Protein AF-A0A5N6AWB4-F1 (afdb_monomer)

Radius of gyration: 14.85 Å; Cα contacts (8 Å, |Δi|>4): 43; chains: 1; bounding box: 47×27×30 Å

Nearest PDB structures (foldseek):
  6m53-assembly1_A-2  TM=8.488E-01  e=1.468E-01  Fusarium oxysporum
  2dvt-assembly1_C  TM=9.176E-01  e=2.957E-01  Rhizobium sp. MTP-10005
  2dvu-assembly1_C  TM=9.143E-01  e=2.957E-01  Rhizobium sp. MTP-10005
  2dvu-assembly1_B  TM=9.141E-01  e=4.503E-01  Rhizobium sp. MTP-10005
  4qro-assembly1_A  TM=8.381E-01  e=4.198E-01  Polaromonas sp. JS666

Solvent-accessible surface area (backbone atoms only — not comparable to full-atom values): 3844 Å² total; per-residue (Å²): 97,56,82,56,89,34,32,80,76,39,67,65,77,51,57,72,87,85,32,49,60,68,60,44,50,61,57,56,68,73,48,95,63,47,80,85,36,48,56,24,27,71,41,51,34,49,32,65,75,69,64,67,57,87,72,81,76,78,77,85,124

Secondary structure (DSSP, 8-state):
-TTTTTTTT------TTTS-HHHHHHHHTTS---TTTHHIIIIIHHHHHTT-S--------

Structure (mmCIF, N/CA/C/O backbone):
data_AF-A0A5N6AWB4-F1
#
_entry.id   AF-A0A5N6AWB4-F1
#
loop_
_atom_site.group_PDB
_atom_site.id
_atom_site.type_symbol
_atom_site.label_atom_id
_atom_site.label_alt_id
_atom_site.label_comp_id
_atom_site.label_asym_id
_atom_site.label_entity_id
_atom_site.label_seq_id
_atom_site.pdbx_PDB_ins_code
_atom_site.Cartn_x
_atom_site.Cartn_y
_atom_site.Cartn_z
_atom_site.occupancy
_atom_site.B_iso_or_equiv
_atom_site.auth_seq_id
_atom_site.auth_comp_id
_atom_site.auth_asym_id
_atom_site.auth_atom_id
_atom_site.pdbx_PDB_model_num
ATOM 1 N N . TYR A 1 1 ? 5.292 -1.913 9.676 1.00 84.31 1 TYR A N 1
ATOM 2 C CA . TYR A 1 1 ? 4.251 -0.935 10.074 1.00 84.31 1 TYR A CA 1
ATOM 3 C C . TYR A 1 1 ? 2.949 -1.028 9.291 1.00 84.31 1 TYR A C 1
ATOM 5 O O . TYR A 1 1 ? 1.916 -0.683 9.856 1.00 84.31 1 TYR A O 1
ATOM 13 N N . ALA A 1 2 ? 2.955 -1.499 8.035 1.00 89.19 2 ALA A N 1
ATOM 14 C CA . ALA A 1 2 ? 1.719 -1.701 7.272 1.00 89.19 2 ALA A CA 1
ATOM 15 C C . ALA A 1 2 ? 0.711 -2.607 8.011 1.00 89.19 2 ALA A C 1
ATOM 17 O O . ALA A 1 2 ? -0.467 -2.292 8.057 1.00 89.19 2 ALA A O 1
ATOM 18 N N . ASN A 1 3 ? 1.185 -3.643 8.716 1.00 92.94 3 ASN A N 1
ATOM 19 C CA . ASN A 1 3 ? 0.349 -4.511 9.560 1.00 92.94 3 ASN A CA 1
ATOM 20 C C . ASN A 1 3 ? -0.164 -3.883 10.871 1.00 92.94 3 ASN A C 1
ATOM 22 O O . ASN A 1 3 ? -0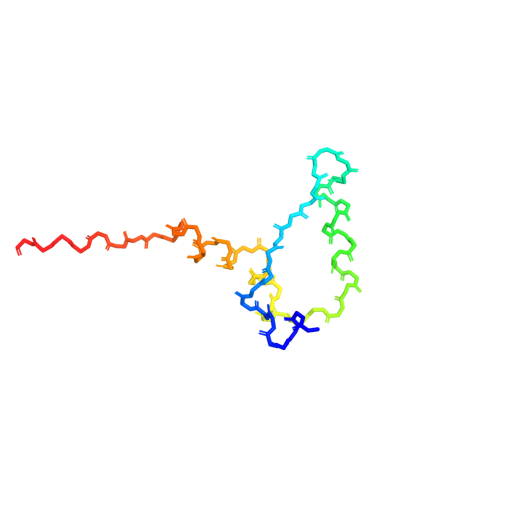.877 -4.544 11.626 1.00 92.94 3 ASN A O 1
ATOM 26 N N . THR A 1 4 ? 0.244 -2.657 11.202 1.00 93.12 4 THR A N 1
ATOM 27 C CA . THR A 1 4 ? -0.047 -2.025 12.496 1.00 93.12 4 THR A CA 1
ATOM 28 C C . THR A 1 4 ? -0.600 -0.614 12.303 1.00 93.12 4 THR A C 1
ATOM 30 O O . THR A 1 4 ? -1.714 -0.456 11.807 1.00 93.12 4 THR A O 1
ATOM 33 N N . LEU A 1 5 ? 0.157 0.414 12.688 1.00 94.94 5 LEU A N 1
ATOM 34 C CA . LEU A 1 5 ? -0.284 1.810 12.725 1.00 94.94 5 LEU A CA 1
ATOM 35 C C . LEU A 1 5 ? -0.592 2.375 11.333 1.00 94.94 5 LEU A C 1
ATOM 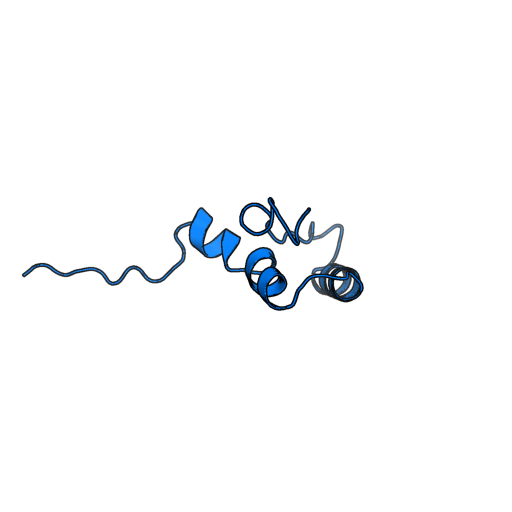37 O O . LEU A 1 5 ? -1.436 3.255 11.204 1.00 94.94 5 LEU A O 1
ATOM 41 N N . LEU A 1 6 ? 0.065 1.865 10.287 1.00 95.69 6 LEU A N 1
ATOM 42 C CA . LEU A 1 6 ? -0.058 2.407 8.930 1.00 95.69 6 LEU A CA 1
ATOM 4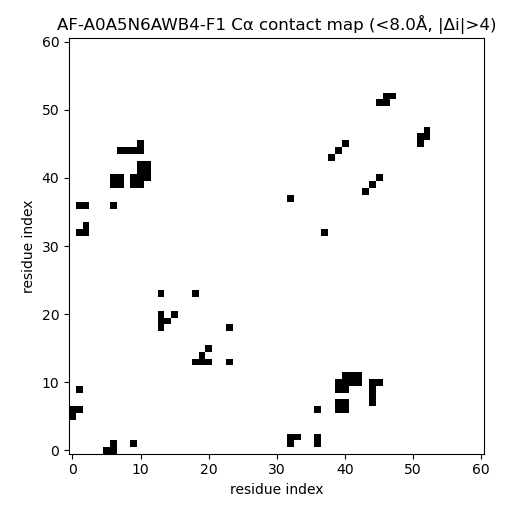3 C C . LEU A 1 6 ? -1.064 1.657 8.050 1.00 95.69 6 LEU A C 1
ATOM 45 O O . LEU A 1 6 ? -1.193 1.985 6.874 1.00 95.69 6 LEU A O 1
ATOM 49 N N . LYS A 1 7 ? -1.809 0.688 8.591 1.00 95.56 7 LYS A N 1
ATOM 50 C CA . LYS A 1 7 ? -2.736 -0.149 7.807 1.00 95.56 7 LYS A CA 1
ATOM 51 C C . LYS A 1 7 ? -3.764 0.643 6.986 1.00 95.56 7 LYS A C 1
ATOM 53 O O . LYS A 1 7 ? -4.155 0.198 5.915 1.00 95.56 7 LYS A O 1
ATOM 58 N N . ASP A 1 8 ? -4.160 1.827 7.459 1.00 96.44 8 ASP A N 1
ATOM 59 C CA . ASP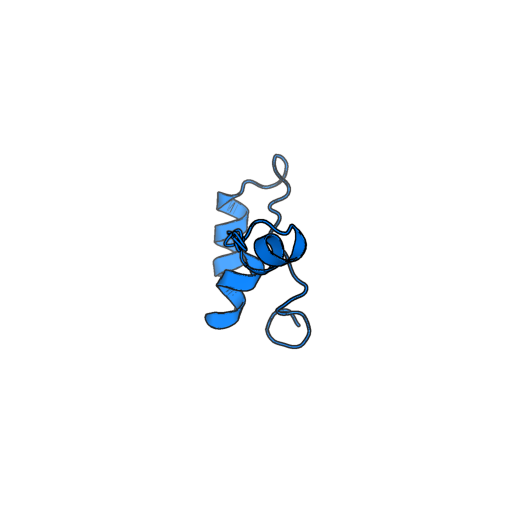 A 1 8 ? -5.147 2.703 6.805 1.00 96.44 8 ASP A CA 1
ATOM 60 C C . ASP A 1 8 ? -4.504 3.893 6.050 1.00 96.44 8 ASP A C 1
ATOM 62 O O . ASP A 1 8 ? -5.187 4.827 5.619 1.00 96.44 8 ASP A O 1
ATOM 66 N N . LYS A 1 9 ? -3.170 3.907 5.934 1.00 96.19 9 LYS A N 1
ATOM 67 C CA . LYS A 1 9 ? -2.374 5.007 5.356 1.00 96.19 9 LYS A CA 1
ATOM 68 C C . LYS A 1 9 ? -1.423 4.544 4.246 1.00 96.19 9 LYS A C 1
ATOM 70 O O . LYS A 1 9 ? -0.604 5.330 3.787 1.00 96.19 9 LYS A O 1
ATOM 75 N N . VAL A 1 10 ? -1.530 3.287 3.821 1.00 96.88 10 VAL A N 1
ATOM 76 C CA . VAL A 1 10 ? -0.725 2.697 2.743 1.00 96.88 10 VAL A CA 1
ATOM 77 C C . VAL A 1 10 ? -1.627 2.402 1.548 1.00 96.88 10 VAL A C 1
ATOM 79 O O . VAL A 1 10 ? -2.724 1.868 1.719 1.00 96.88 10 VAL A O 1
ATOM 82 N N . LEU A 1 11 ? -1.158 2.754 0.352 1.00 97.31 11 LEU A N 1
ATOM 83 C CA . LEU A 1 11 ? -1.860 2.582 -0.919 1.00 97.31 11 LEU A CA 1
ATOM 84 C C . LEU A 1 11 ? -1.005 1.744 -1.869 1.00 97.31 11 LEU A C 1
ATOM 86 O O . LEU A 1 11 ? 0.219 1.868 -1.874 1.00 97.31 11 LEU A O 1
ATOM 90 N N . PHE A 1 12 ? -1.655 0.919 -2.681 1.00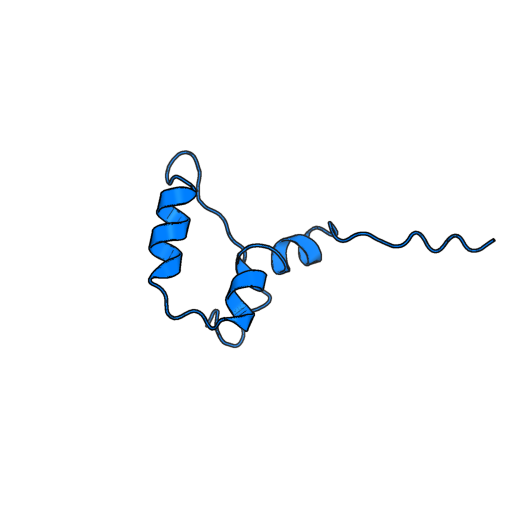 96.81 12 PHE A N 1
ATOM 91 C CA . PHE A 1 12 ? -1.034 0.259 -3.821 1.00 96.81 12 PHE A CA 1
ATOM 92 C C . PHE A 1 12 ? -0.626 1.273 -4.900 1.00 96.81 12 PHE A C 1
ATOM 94 O O . PHE A 1 12 ? -1.376 2.196 -5.220 1.00 96.81 12 PHE A O 1
ATOM 101 N N . GLY A 1 13 ? 0.549 1.052 -5.490 1.00 96.00 13 GLY A N 1
ATOM 102 C CA . GLY A 1 13 ? 1.033 1.742 -6.680 1.00 96.00 13 GLY A CA 1
ATOM 103 C C . GLY A 1 13 ? 2.158 0.929 -7.310 1.00 96.00 13 GLY A C 1
ATOM 104 O O . GLY A 1 13 ? 3.163 0.672 -6.650 1.00 96.00 13 GLY A O 1
ATOM 105 N N . SER A 1 14 ? 1.975 0.485 -8.557 1.00 96.38 14 SER A N 1
ATOM 106 C CA . SER A 1 14 ? 2.939 -0.407 -9.208 1.00 96.38 14 SER A CA 1
ATOM 107 C C . SER A 1 14 ? 4.165 0.307 -9.756 1.00 96.38 14 SER A C 1
ATOM 109 O O . SER A 1 14 ? 5.179 -0.350 -9.879 1.00 96.38 14 SER A O 1
ATOM 111 N N . ASP A 1 15 ? 4.081 1.603 -10.075 1.00 94.50 15 ASP A N 1
ATOM 112 C CA . ASP A 1 15 ? 5.092 2.356 -10.842 1.00 94.50 15 ASP A CA 1
ATOM 113 C C . ASP A 1 15 ? 5.210 1.910 -12.317 1.00 94.50 15 ASP A C 1
ATOM 115 O O . ASP A 1 15 ? 6.289 1.713 -12.870 1.00 94.50 15 ASP A O 1
ATOM 119 N N . TYR A 1 16 ? 4.067 1.702 -12.980 1.00 93.06 16 TYR A N 1
ATOM 120 C CA . TYR A 1 16 ? 4.037 1.387 -14.412 1.00 93.06 16 TYR A CA 1
ATOM 121 C C . TYR A 1 16 ? 4.410 2.628 -15.254 1.00 93.06 16 TYR A C 1
ATOM 123 O O . TYR A 1 16 ? 3.852 3.698 -15.001 1.00 93.06 16 TYR A O 1
ATOM 131 N N . PRO A 1 17 ? 5.290 2.518 -16.276 1.00 95.31 17 PRO A N 1
ATOM 132 C CA . PRO A 1 17 ? 5.765 1.286 -16.924 1.00 95.31 17 PRO A CA 1
ATOM 133 C C . PRO A 1 17 ? 7.053 0.672 -16.356 1.00 95.31 17 PRO A C 1
ATOM 135 O O . PRO A 1 17 ? 7.483 -0.368 -16.850 1.00 95.31 17 PRO A O 1
ATOM 138 N N . VAL A 1 18 ? 7.676 1.284 -15.347 1.00 96.88 18 VAL A N 1
ATOM 139 C CA . VAL A 1 18 ? 8.966 0.838 -14.790 1.00 96.88 18 VAL A CA 1
ATOM 140 C C . VAL A 1 18 ? 8.840 -0.529 -14.106 1.00 96.88 18 VAL A C 1
ATOM 142 O O . VAL A 1 18 ? 9.692 -1.400 -14.287 1.00 96.88 18 VAL A O 1
ATOM 145 N N . ILE A 1 19 ? 7.753 -0.753 -13.366 1.00 96.31 19 ILE A N 1
ATOM 146 C CA . ILE A 1 19 ? 7.405 -2.045 -12.768 1.00 96.31 19 ILE A CA 1
ATOM 147 C C . ILE A 1 19 ? 5.984 -2.423 -13.203 1.00 96.31 19 ILE A C 1
ATOM 149 O O . ILE A 1 19 ? 5.021 -1.665 -13.046 1.00 96.31 19 ILE A O 1
ATOM 153 N N . THR A 1 20 ? 5.844 -3.623 -13.773 1.00 97.00 20 THR A N 1
ATOM 154 C CA . THR A 1 20 ? 4.540 -4.128 -14.213 1.00 97.00 20 THR A CA 1
ATOM 155 C C . THR A 1 20 ? 3.650 -4.468 -13.013 1.00 97.00 20 THR A C 1
ATOM 157 O O . THR A 1 20 ? 4.159 -4.943 -11.992 1.00 97.00 20 THR A O 1
ATOM 160 N N . PRO A 1 21 ? 2.320 -4.276 -13.118 1.00 95.94 21 PRO A N 1
ATOM 161 C CA . PRO A 1 21 ? 1.392 -4.638 -12.048 1.00 95.94 21 PRO A CA 1
ATOM 162 C C . PRO A 1 21 ? 1.539 -6.094 -11.592 1.00 95.94 21 PRO A C 1
ATOM 164 O O . PRO A 1 21 ? 1.618 -6.345 -10.394 1.00 95.94 21 PRO A O 1
ATOM 167 N N . ASP A 1 22 ? 1.669 -7.034 -12.532 1.00 96.75 22 ASP A N 1
ATOM 168 C CA . ASP A 1 22 ? 1.804 -8.463 -12.226 1.00 96.75 22 ASP A CA 1
ATOM 169 C C . ASP A 1 22 ? 3.069 -8.767 -11.420 1.00 96.75 22 ASP A C 1
ATOM 171 O O . ASP A 1 22 ? 3.022 -9.509 -10.439 1.00 96.75 22 ASP A O 1
ATOM 175 N N . ARG A 1 23 ? 4.204 -8.154 -11.789 1.00 96.88 23 ARG A N 1
ATOM 176 C CA . ARG A 1 23 ? 5.459 -8.307 -11.044 1.00 96.88 23 ARG A CA 1
ATOM 177 C C . ARG A 1 23 ? 5.331 -7.733 -9.637 1.00 96.88 23 ARG A C 1
ATOM 179 O O . ARG A 1 23 ? 5.746 -8.386 -8.684 1.00 96.88 23 ARG A O 1
ATOM 186 N N . TRP A 1 24 ? 4.750 -6.539 -9.503 1.00 96.75 24 TRP A N 1
ATOM 187 C CA . TRP A 1 24 ? 4.540 -5.919 -8.195 1.00 96.75 24 TRP A CA 1
ATOM 188 C C . TRP A 1 24 ? 3.670 -6.803 -7.299 1.00 96.75 24 TRP A C 1
ATOM 190 O O . TRP A 1 24 ? 4.019 -7.034 -6.145 1.00 96.75 24 TRP A O 1
ATOM 200 N N . LEU A 1 25 ? 2.562 -7.332 -7.835 1.00 96.62 25 LEU A N 1
ATOM 201 C CA . LEU A 1 25 ? 1.652 -8.212 -7.098 1.00 96.62 25 LEU A CA 1
ATOM 202 C C . LEU A 1 25 ? 2.352 -9.502 -6.663 1.00 96.62 25 LEU A C 1
ATOM 204 O O . LEU A 1 25 ? 2.245 -9.882 -5.500 1.00 96.62 25 LEU A O 1
ATOM 208 N N . ALA A 1 26 ? 3.136 -10.119 -7.550 1.00 97.25 26 ALA A N 1
ATOM 209 C CA . ALA A 1 26 ? 3.912 -11.312 -7.223 1.00 97.25 26 ALA A CA 1
ATOM 210 C C . ALA A 1 26 ? 4.954 -11.065 -6.116 1.00 97.25 26 ALA A C 1
ATOM 212 O O . ALA A 1 26 ? 5.209 -11.948 -5.298 1.00 97.25 26 ALA A O 1
ATOM 213 N N . ASP A 1 27 ? 5.569 -9.881 -6.071 1.00 96.25 27 ASP A N 1
ATOM 214 C CA . ASP A 1 27 ? 6.505 -9.515 -5.004 1.00 96.25 27 ASP A CA 1
ATOM 215 C C . ASP A 1 27 ? 5.779 -9.153 -3.699 1.00 96.25 27 ASP A C 1
ATOM 217 O O . ASP A 1 27 ? 6.230 -9.528 -2.616 1.00 96.25 27 ASP A O 1
ATOM 221 N N . PHE A 1 28 ? 4.617 -8.507 -3.788 1.00 96.06 28 PHE A N 1
ATOM 222 C CA . PHE A 1 28 ? 3.758 -8.211 -2.644 1.00 96.06 28 PHE A CA 1
ATOM 223 C C . PHE A 1 28 ? 3.213 -9.480 -1.970 1.00 96.06 28 PHE A C 1
ATOM 225 O O . PHE A 1 28 ? 3.090 -9.514 -0.747 1.00 96.06 28 PHE A O 1
ATOM 232 N N . ASP A 1 29 ? 2.950 -10.544 -2.733 1.00 95.81 29 ASP A N 1
ATOM 233 C CA . ASP A 1 29 ? 2.485 -11.845 -2.222 1.00 95.81 29 ASP A CA 1
ATOM 234 C C . ASP A 1 29 ? 3.495 -12.562 -1.333 1.00 95.81 29 ASP A C 1
ATOM 236 O O . ASP A 1 29 ? 3.113 -13.375 -0.494 1.00 95.81 29 ASP A O 1
ATOM 240 N N . LYS A 1 30 ? 4.779 -12.240 -1.484 1.00 97.06 30 LYS A N 1
ATOM 241 C CA . LYS A 1 30 ? 5.854 -12.806 -0.663 1.00 97.06 30 LYS A CA 1
ATOM 242 C C . LYS A 1 30 ? 5.983 -12.103 0.691 1.00 97.06 30 LYS A C 1
ATOM 244 O O . LYS A 1 30 ? 6.713 -12.583 1.553 1.00 97.06 30 LYS A O 1
ATOM 249 N N . LEU A 1 31 ? 5.326 -10.956 0.879 1.00 95.25 31 LEU A N 1
ATOM 250 C CA . LEU A 1 31 ? 5.361 -10.211 2.134 1.00 95.25 31 LEU A CA 1
ATOM 251 C C . LEU A 1 31 ? 4.388 -10.819 3.147 1.00 95.25 31 LEU A C 1
ATOM 253 O O . LEU A 1 31 ? 3.252 -11.157 2.819 1.00 95.25 31 LEU A O 1
ATOM 257 N N . GLU A 1 32 ? 4.790 -10.853 4.416 1.00 96.19 32 GLU A N 1
ATOM 258 C CA . GLU A 1 32 ? 3.938 -11.288 5.530 1.00 96.19 32 GLU A CA 1
ATOM 259 C C . GLU A 1 32 ? 2.896 -10.214 5.895 1.00 96.19 32 GLU A C 1
ATOM 261 O O . GLU A 1 32 ? 2.915 -9.616 6.973 1.00 96.19 32 GLU A O 1
ATOM 266 N N . ILE A 1 33 ? 1.987 -9.908 4.970 1.00 97.06 33 ILE A N 1
ATOM 267 C CA . ILE A 1 33 ? 0.868 -8.989 5.187 1.00 97.06 33 ILE A CA 1
ATOM 268 C C . ILE A 1 33 ? -0.309 -9.764 5.764 1.00 97.06 33 ILE A C 1
ATOM 270 O O . ILE A 1 33 ? -0.730 -10.784 5.220 1.00 97.06 33 ILE A O 1
ATOM 274 N N . LYS A 1 34 ? -0.875 -9.258 6.863 1.00 97.00 34 LYS A N 1
ATOM 275 C CA . LYS A 1 34 ? -2.043 -9.888 7.480 1.00 97.00 34 LYS A CA 1
ATOM 276 C C . LYS A 1 34 ? -3.236 -9.896 6.506 1.00 97.00 34 LYS A C 1
ATOM 278 O O . LYS A 1 34 ? -3.444 -8.883 5.822 1.00 97.00 34 LYS A O 1
ATOM 283 N N . PRO A 1 35 ? -4.048 -10.970 6.458 1.00 96.44 35 PRO A N 1
ATOM 284 C CA . PRO A 1 35 ? -5.155 -11.094 5.507 1.00 96.44 35 PRO A CA 1
ATOM 285 C C . PRO A 1 35 ? -6.124 -9.904 5.515 1.00 96.44 35 PRO A C 1
ATOM 287 O O . PRO A 1 35 ? -6.573 -9.466 4.462 1.00 96.44 35 PRO A O 1
ATOM 290 N N . GLU A 1 36 ? -6.391 -9.325 6.685 1.00 95.69 36 GLU A N 1
ATOM 291 C CA . GLU A 1 36 ? -7.290 -8.182 6.870 1.00 95.69 36 GLU A CA 1
ATOM 292 C C . GLU A 1 36 ? -6.689 -6.826 6.458 1.00 95.69 36 GLU A C 1
ATOM 294 O O . GLU A 1 36 ? -7.409 -5.841 6.290 1.00 95.69 36 GLU A O 1
ATOM 299 N N . VAL A 1 37 ? -5.365 -6.746 6.306 1.00 97.44 37 VAL A N 1
ATOM 300 C CA . VAL A 1 37 ? -4.650 -5.527 5.888 1.00 97.44 37 VAL A CA 1
ATOM 301 C C . VAL A 1 37 ? -4.469 -5.498 4.374 1.00 97.44 37 VAL A C 1
ATOM 303 O O . VAL A 1 37 ? -4.492 -4.432 3.759 1.00 97.44 37 VAL A O 1
ATOM 306 N N . ARG A 1 38 ? -4.333 -6.671 3.758 1.00 97.12 38 ARG A N 1
ATOM 307 C CA . ARG A 1 38 ? -4.132 -6.829 2.320 1.00 97.12 38 ARG A CA 1
ATOM 308 C C . ARG A 1 38 ? -5.169 -6.089 1.445 1.00 97.12 38 ARG A C 1
ATOM 310 O O . ARG A 1 38 ? -4.734 -5.302 0.601 1.00 97.12 38 ARG A O 1
ATOM 317 N N . PRO A 1 39 ? -6.498 -6.247 1.627 1.00 97.44 39 PRO A N 1
ATOM 318 C CA . PRO A 1 39 ? -7.489 -5.534 0.811 1.00 97.44 39 PRO A CA 1
ATOM 319 C C . PRO A 1 39 ? -7.439 -4.012 1.010 1.00 97.44 39 PRO A C 1
ATOM 321 O O . PRO A 1 39 ? -7.644 -3.255 0.058 1.00 97.44 39 PRO A O 1
ATOM 324 N N . LYS A 1 40 ? -7.043 -3.548 2.205 1.00 97.75 40 LYS A N 1
ATOM 325 C CA . LYS A 1 40 ? -6.884 -2.118 2.488 1.00 97.75 40 LYS A CA 1
ATOM 326 C C . LYS A 1 40 ? -5.811 -1.478 1.628 1.00 97.75 40 LYS A C 1
ATOM 328 O O . LYS A 1 40 ? -6.045 -0.415 1.060 1.00 97.75 40 LYS A O 1
ATOM 333 N N . ILE A 1 41 ? -4.658 -2.138 1.523 1.00 97.12 41 ILE A N 1
ATOM 334 C CA . ILE A 1 41 ? -3.531 -1.670 0.710 1.00 97.12 41 ILE A CA 1
ATOM 335 C C . ILE A 1 41 ? -3.903 -1.696 -0.773 1.00 97.12 41 ILE A C 1
ATOM 337 O O . ILE A 1 41 ? -3.684 -0.708 -1.469 1.00 97.12 41 ILE A O 1
ATOM 341 N N . LEU A 1 42 ? -4.485 -2.802 -1.244 1.00 97.12 42 LEU A N 1
ATOM 342 C CA . LEU A 1 42 ? -4.782 -2.992 -2.665 1.00 97.12 42 LEU A CA 1
ATOM 343 C C . LEU A 1 42 ? -5.923 -2.104 -3.176 1.00 97.12 42 LEU A C 1
ATOM 345 O O . LEU A 1 42 ? -5.936 -1.771 -4.359 1.00 97.12 42 LEU A O 1
ATOM 349 N N . LYS A 1 43 ? -6.885 -1.728 -2.322 1.00 96.62 43 LYS A N 1
ATOM 350 C CA . LYS A 1 43 ? -8.084 -1.013 -2.777 1.00 96.62 43 LYS A CA 1
ATOM 351 C C . LYS A 1 43 ? -8.713 -0.093 -1.737 1.00 96.62 43 LYS A C 1
ATOM 353 O O . LYS A 1 43 ? -8.921 1.083 -2.034 1.00 96.62 43 LYS A O 1
ATOM 358 N N . ASP A 1 44 ? -9.052 -0.589 -0.547 1.00 97.38 44 ASP A N 1
ATOM 359 C CA . ASP A 1 44 ? -10.031 0.114 0.304 1.00 97.38 44 ASP A CA 1
ATOM 360 C C . ASP A 1 44 ? -9.532 1.480 0.786 1.00 97.38 44 ASP A C 1
ATOM 362 O O . ASP A 1 44 ? -10.303 2.439 0.874 1.00 97.38 44 ASP A O 1
ATOM 366 N N . ASN A 1 45 ? -8.225 1.611 1.039 1.00 97.81 45 ASN A N 1
ATOM 367 C CA . ASN A 1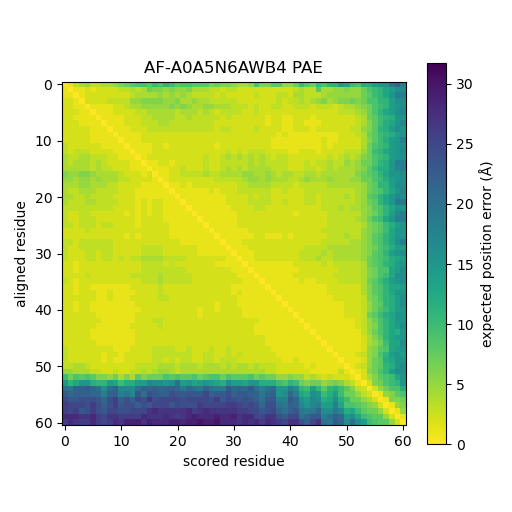 45 ? -7.637 2.894 1.409 1.00 97.81 45 ASN A CA 1
ATOM 368 C C . ASN A 1 45 ? -7.748 3.919 0.276 1.00 97.81 45 ASN A C 1
ATOM 370 O O . ASN A 1 45 ? -8.035 5.082 0.558 1.00 97.81 45 ASN A O 1
ATOM 374 N N . A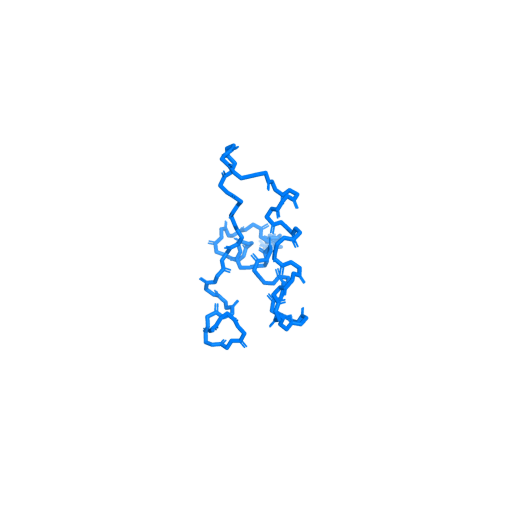LA A 1 46 ? -7.572 3.499 -0.981 1.00 97.81 46 ALA A N 1
ATOM 375 C CA . ALA A 1 46 ? -7.726 4.369 -2.144 1.00 97.81 46 ALA A CA 1
ATOM 376 C C . ALA A 1 46 ? -9.194 4.758 -2.338 1.00 97.81 46 ALA A C 1
ATOM 378 O O . ALA A 1 46 ? -9.495 5.934 -2.512 1.00 97.81 46 ALA A O 1
ATOM 379 N N . VAL A 1 47 ? -10.113 3.793 -2.218 1.00 97.44 47 VAL A N 1
ATOM 380 C CA . VAL A 1 47 ? -11.560 4.036 -2.321 1.00 97.44 47 VAL A CA 1
ATOM 381 C C . VAL A 1 47 ? -12.018 5.075 -1.300 1.00 97.44 47 VAL A C 1
ATOM 383 O O . VAL A 1 47 ? -12.711 6.023 -1.664 1.00 97.44 47 VAL A O 1
ATOM 386 N N . ARG A 1 48 ? -11.601 4.935 -0.036 1.00 95.69 48 ARG A N 1
ATOM 387 C CA . ARG A 1 48 ? -11.927 5.897 1.022 1.00 95.69 48 ARG A CA 1
ATOM 388 C C . ARG A 1 48 ? -11.269 7.254 0.788 1.00 95.69 48 ARG A C 1
ATOM 390 O O . ARG A 1 48 ? -11.931 8.272 0.948 1.00 95.69 48 ARG A O 1
ATOM 397 N N . LEU A 1 49 ? -9.973 7.280 0.465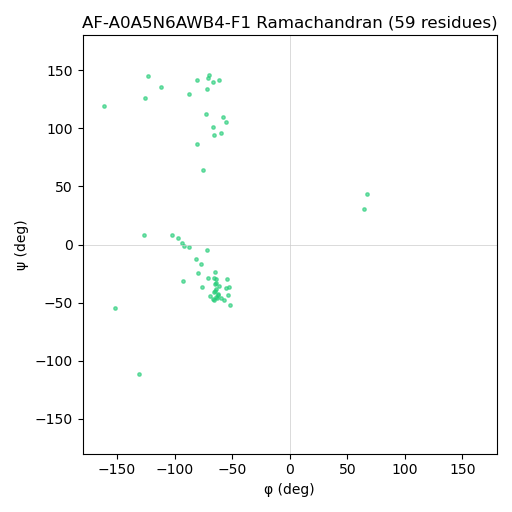 1.00 96.38 49 LEU A N 1
ATOM 398 C CA . LEU A 1 49 ? -9.225 8.530 0.297 1.00 96.38 49 LEU A CA 1
ATOM 399 C C . LEU A 1 49 ? -9.747 9.356 -0.883 1.00 96.38 49 LEU A C 1
ATOM 401 O O . LEU A 1 49 ? -9.827 10.574 -0.782 1.00 96.38 49 LEU A O 1
ATOM 405 N N . LEU A 1 50 ? -10.095 8.688 -1.980 1.00 96.31 50 LEU A N 1
ATOM 406 C CA . LEU A 1 50 ? -10.524 9.316 -3.226 1.00 96.31 50 LEU A CA 1
ATOM 407 C C . LEU A 1 50 ? -12.052 9.455 -3.335 1.00 96.31 50 LEU A C 1
ATOM 409 O O . LEU A 1 50 ? -12.543 9.926 -4.355 1.00 96.31 50 LEU A O 1
ATOM 413 N N . GLY A 1 51 ? -12.813 9.037 -2.316 1.00 94.88 51 GLY A N 1
ATOM 414 C CA . GLY A 1 51 ? -14.276 9.148 -2.311 1.00 94.88 51 GLY A CA 1
ATOM 415 C C . GLY A 1 51 ? -14.976 8.304 -3.384 1.00 94.88 51 GLY A C 1
ATOM 416 O O . GLY A 1 51 ? -16.035 8.686 -3.866 1.00 94.88 51 GLY A O 1
ATOM 417 N N . LEU A 1 52 ? -14.396 7.164 -3.771 1.00 94.75 52 LEU A N 1
ATOM 418 C CA . LEU A 1 52 ? -14.880 6.326 -4.882 1.00 94.75 52 LEU A CA 1
ATOM 419 C C . LEU A 1 52 ? -15.933 5.290 -4.463 1.00 94.75 52 LEU A C 1
ATOM 421 O O . LEU A 1 52 ? -16.405 4.514 -5.291 1.00 94.75 52 LEU A O 1
ATOM 425 N N . GLY A 1 53 ? -16.262 5.220 -3.172 1.00 87.88 53 GLY A N 1
ATOM 426 C CA . GLY A 1 53 ? -17.324 4.350 -2.676 1.00 87.88 53 GLY A CA 1
ATOM 427 C C . GLY A 1 53 ? -18.688 4.880 -3.103 1.00 87.88 53 GLY A C 1
ATOM 428 O O . GLY A 1 53 ? -18.899 6.093 -3.116 1.00 87.88 53 GLY A O 1
ATOM 429 N N . THR A 1 54 ? -19.615 3.981 -3.431 1.00 80.44 54 THR A N 1
ATOM 430 C CA . THR A 1 54 ? -20.994 4.332 -3.775 1.00 80.44 54 THR A CA 1
ATOM 431 C C . THR A 1 54 ? -21.601 5.151 -2.637 1.00 80.44 54 THR A C 1
ATOM 433 O O . THR A 1 54 ? -21.893 4.622 -1.569 1.00 80.44 54 THR A O 1
ATOM 436 N N . GLN A 1 55 ? -21.750 6.459 -2.843 1.00 64.25 55 GLN A N 1
ATOM 437 C CA . GLN A 1 55 ? -22.589 7.278 -1.982 1.00 64.25 55 GLN A CA 1
ATOM 438 C C . GLN A 1 55 ? -24.026 6.905 -2.340 1.00 64.25 55 GLN A C 1
ATOM 440 O O . GLN A 1 55 ? -24.468 7.182 -3.460 1.00 64.25 55 GLN A O 1
ATOM 445 N N . GLU A 1 56 ? -24.756 6.258 -1.431 1.00 62.56 56 GLU A N 1
ATOM 446 C CA . GLU A 1 56 ? -26.212 6.297 -1.518 1.00 62.56 56 GLU A CA 1
ATOM 447 C C . GLU A 1 56 ? -26.597 7.771 -1.470 1.00 62.56 56 GLU A C 1
ATOM 449 O O . GLU A 1 56 ? -26.404 8.462 -0.469 1.00 62.56 56 GLU A O 1
ATOM 454 N N . ARG A 1 57 ? -27.057 8.283 -2.611 1.00 63.44 57 ARG A N 1
ATOM 455 C CA . ARG A 1 57 ? -27.619 9.620 -2.715 1.00 63.44 57 ARG A CA 1
ATOM 456 C C . ARG A 1 57 ? -28.892 9.569 -1.878 1.00 63.44 57 ARG A C 1
ATOM 458 O O . ARG A 1 57 ? -29.920 9.099 -2.363 1.00 63.44 57 ARG A O 1
ATOM 465 N N . THR A 1 58 ? -28.808 9.964 -0.610 1.00 62.66 58 THR A N 1
ATOM 466 C CA . THR A 1 58 ? -29.980 10.172 0.236 1.00 62.66 58 THR A CA 1
ATOM 467 C C . THR A 1 58 ? -30.820 11.236 -0.451 1.00 62.66 58 THR A C 1
ATOM 469 O O . THR A 1 58 ? -30.548 12.434 -0.408 1.00 62.66 58 THR A O 1
ATOM 472 N N . THR A 1 59 ? -31.800 10.765 -1.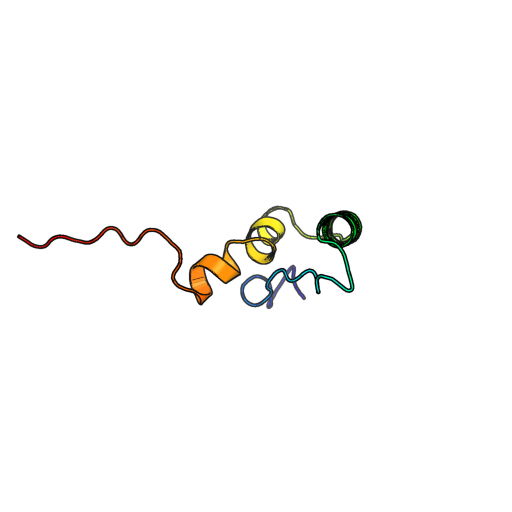213 1.00 58.19 59 THR A N 1
ATOM 473 C CA . THR A 1 59 ? -32.770 11.615 -1.879 1.00 58.19 59 THR A CA 1
ATOM 474 C C . THR A 1 59 ? -33.776 11.937 -0.790 1.00 58.19 59 THR A C 1
ATOM 476 O O . THR A 1 59 ? -34.722 11.189 -0.577 1.00 58.19 59 THR A O 1
ATOM 479 N N . ASN A 1 60 ? -33.490 12.980 -0.012 1.00 55.91 60 ASN A N 1
ATOM 480 C CA . ASN A 1 60 ? -34.485 13.569 0.870 1.00 55.91 60 ASN A CA 1
ATOM 481 C C . ASN A 1 60 ? -35.547 14.198 -0.041 1.00 55.91 60 ASN A C 1
ATOM 483 O O . ASN A 1 60 ? -35.296 15.246 -0.641 1.00 55.91 60 ASN A O 1
ATOM 487 N N . ALA A 1 61 ? -36.669 13.497 -0.194 1.00 49.81 61 ALA A N 1
ATOM 488 C CA . ALA A 1 61 ? -37.926 14.012 -0.719 1.00 49.81 61 ALA A CA 1
ATOM 489 C C . ALA A 1 61 ? -38.883 14.251 0.452 1.00 49.81 61 ALA A C 1
ATOM 491 O O . ALA A 1 61 ? -38.864 13.419 1.390 1.00 49.81 61 ALA A O 1
#

Sequence (61 aa):
YANTLLKDKVLFGSDYPVITPDRWLADFDKLEIKPEVRPKILKDNAVRLLGLGTQERTTNA

Mean predicted aligned error: 5.43 Å

InterPro domains:
  IPR006680 Amidohydrolase-related [PF04909] (3-52)
  IPR032466 Metal-dependent hydrolase [SSF51556] (2-53)

Foldseek 3Di:
DCQPDCLLPAADDQPPPVGDPVRSVVVVVPDPHDPVSVCNHHDDSCCVVVVVDDDPPPPPD

pLDDT: mean 91.34, std 11.95, range [49.81, 97.81]

Organism: NCBI:txid1712871